Protein AF-A0AAE1F2C4-F1 (afdb_monomer_lite)

Sequence (88 aa):
MPACHETVTWVLLNKPIYITKQQLYGLRQLKQGGEAGEAGARLANNFRPLQKLHHRPVRTNIDFTNAGGNCPTMHREAYYKGVYLNIP

Structure (mmCIF, N/CA/C/O backbone):
data_AF-A0AAE1F2C4-F1
#
_entry.id   AF-A0AAE1F2C4-F1
#
loop_
_atom_site.group_PDB
_atom_site.id
_atom_site.type_symbol
_atom_site.label_atom_id
_atom_site.label_alt_id
_atom_site.label_comp_id
_atom_site.label_asym_id
_atom_site.label_entity_id
_atom_site.label_seq_id
_atom_site.pdbx_PDB_ins_code
_atom_site.Cartn_x
_atom_site.Cartn_y
_atom_site.Cartn_z
_atom_site.occupancy
_atom_site.B_iso_or_equiv
_atom_site.auth_seq_id
_atom_site.auth_comp_id
_atom_site.auth_asym_id
_atom_site.auth_atom_id
_atom_site.pdbx_PDB_model_num
ATOM 1 N N . MET A 1 1 ? 8.868 1.758 14.083 1.00 56.03 1 MET A N 1
ATOM 2 C CA . MET A 1 1 ? 9.075 1.254 12.708 1.00 56.03 1 MET A CA 1
ATOM 3 C C . MET A 1 1 ? 10.567 0.992 12.538 1.00 56.03 1 MET A C 1
ATOM 5 O O . MET A 1 1 ? 11.323 1.953 12.556 1.00 56.03 1 MET A O 1
ATOM 9 N N . PRO A 1 2 ? 11.004 -0.275 12.531 1.00 73.44 2 PRO A N 1
ATOM 10 C CA . PRO A 1 2 ? 12.420 -0.635 12.630 1.00 73.44 2 PRO A CA 1
ATOM 11 C C . PRO A 1 2 ? 13.170 -0.609 11.281 1.00 73.44 2 PRO A C 1
ATOM 13 O O . PRO A 1 2 ? 12.539 -0.589 10.227 1.00 73.44 2 PRO A O 1
ATOM 16 N N . ALA A 1 3 ? 14.510 -0.596 11.395 1.00 78.19 3 ALA A N 1
ATOM 17 C CA . ALA A 1 3 ? 15.676 -0.740 10.490 1.00 78.19 3 ALA A CA 1
ATOM 18 C C . ALA A 1 3 ? 15.617 -0.496 8.959 1.00 78.19 3 ALA A C 1
ATOM 20 O O . ALA A 1 3 ? 16.666 -0.276 8.364 1.00 78.19 3 ALA A O 1
ATOM 21 N N . CYS A 1 4 ? 14.457 -0.470 8.300 1.00 88.38 4 CYS A N 1
ATOM 22 C CA . CYS A 1 4 ? 14.314 -0.158 6.867 1.00 88.38 4 CYS A CA 1
ATOM 23 C C . CYS A 1 4 ? 15.114 -1.059 5.898 1.00 88.38 4 CYS A C 1
ATOM 25 O O . CYS A 1 4 ? 15.492 -0.598 4.825 1.00 88.38 4 CYS A O 1
ATOM 27 N N . HIS A 1 5 ? 15.341 -2.330 6.240 1.00 93.44 5 HIS A N 1
ATOM 28 C CA . HIS A 1 5 ? 16.064 -3.269 5.377 1.00 93.44 5 HIS A CA 1
ATOM 29 C C . HIS A 1 5 ? 15.394 -3.483 4.008 1.00 93.44 5 HIS A C 1
ATOM 31 O O . HIS A 1 5 ? 14.169 -3.568 3.893 1.00 93.44 5 HIS A O 1
ATOM 37 N N . GLU A 1 6 ? 16.220 -3.632 2.973 1.00 92.69 6 GLU A N 1
ATOM 38 C CA . GLU A 1 6 ? 15.804 -3.803 1.576 1.00 92.69 6 GLU A CA 1
ATOM 39 C C . GLU A 1 6 ? 15.568 -5.281 1.221 1.00 92.69 6 GLU A C 1
ATOM 41 O O . GLU A 1 6 ? 16.183 -5.833 0.316 1.00 92.69 6 GLU A O 1
ATOM 46 N N . THR A 1 7 ? 14.681 -5.949 1.960 1.00 94.69 7 THR A N 1
ATOM 47 C CA . THR A 1 7 ? 14.421 -7.398 1.813 1.00 94.69 7 THR A CA 1
ATOM 48 C C . THR A 1 7 ? 13.064 -7.727 1.186 1.00 94.69 7 THR A C 1
ATOM 50 O O . THR A 1 7 ? 12.733 -8.894 0.989 1.00 94.69 7 THR A O 1
ATOM 53 N N . VAL A 1 8 ? 12.255 -6.712 0.867 1.00 93.69 8 VAL A N 1
ATOM 54 C CA . VAL A 1 8 ? 10.872 -6.883 0.400 1.00 93.69 8 VAL A CA 1
ATOM 55 C C . VAL A 1 8 ? 10.783 -6.764 -1.120 1.00 93.69 8 VAL A C 1
ATOM 57 O O . VAL A 1 8 ? 11.157 -5.741 -1.692 1.00 93.69 8 VAL A O 1
ATOM 60 N N . THR A 1 9 ? 10.181 -7.767 -1.764 1.00 95.25 9 THR A N 1
ATOM 61 C CA . THR A 1 9 ? 9.678 -7.655 -3.142 1.00 95.25 9 THR A CA 1
ATOM 62 C C . THR A 1 9 ? 8.210 -7.235 -3.101 1.00 95.25 9 THR A C 1
ATOM 64 O O . THR A 1 9 ? 7.372 -7.957 -2.566 1.00 95.25 9 THR A O 1
ATOM 67 N N . TRP A 1 10 ? 7.891 -6.054 -3.632 1.00 94.81 10 TRP A N 1
ATOM 68 C CA . TRP A 1 10 ? 6.546 -5.477 -3.552 1.00 94.81 10 TRP A CA 1
ATOM 69 C C . TRP A 1 10 ? 5.661 -5.908 -4.724 1.00 94.81 10 TRP A C 1
ATOM 71 O O . TRP A 1 10 ? 6.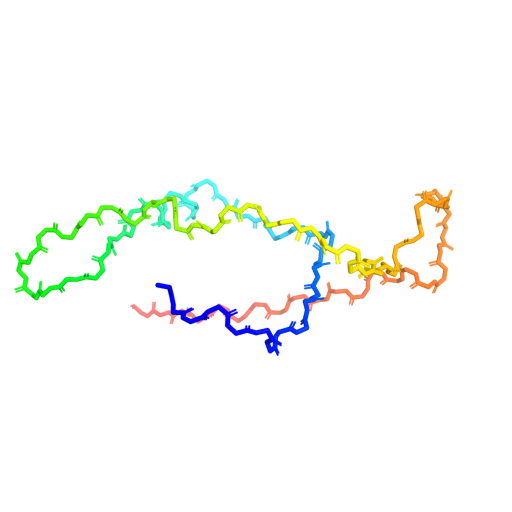057 -5.787 -5.881 1.00 94.81 10 TRP A O 1
ATOM 81 N N . VAL A 1 11 ? 4.428 -6.319 -4.420 1.00 94.12 11 VAL A N 1
ATOM 82 C CA . VAL A 1 11 ? 3.347 -6.516 -5.397 1.00 94.12 11 VAL A CA 1
ATOM 83 C C . VAL A 1 11 ? 2.166 -5.655 -4.963 1.00 94.12 11 VAL A C 1
ATOM 85 O O . VAL A 1 11 ? 1.629 -5.845 -3.873 1.00 94.12 11 VAL A O 1
ATOM 88 N N . LEU A 1 12 ? 1.771 -4.694 -5.799 1.00 91.69 12 LEU A N 1
ATOM 89 C CA . LEU A 1 12 ? 0.657 -3.790 -5.519 1.00 91.69 12 LEU A CA 1
ATOM 90 C C . LEU A 1 12 ? -0.528 -4.121 -6.427 1.00 91.69 12 LEU A C 1
ATOM 92 O O . LEU A 1 12 ? -0.416 -4.079 -7.650 1.00 91.69 12 LEU A O 1
ATOM 96 N N . LEU A 1 13 ? -1.670 -4.436 -5.822 1.00 90.25 13 LEU A N 1
ATOM 97 C CA . LEU A 1 13 ? -2.901 -4.725 -6.552 1.00 90.25 13 LEU A CA 1
ATOM 98 C C . LEU A 1 13 ? -3.577 -3.420 -6.986 1.00 90.25 13 LEU A C 1
ATOM 100 O O . LEU A 1 13 ? -3.776 -2.518 -6.177 1.00 90.25 13 LEU A O 1
ATOM 104 N N . ASN A 1 14 ? -3.987 -3.341 -8.253 1.00 86.44 14 ASN A N 1
ATOM 105 C CA . ASN A 1 14 ? -4.633 -2.146 -8.808 1.00 86.44 14 ASN A CA 1
ATOM 106 C C . ASN A 1 14 ? -6.106 -1.98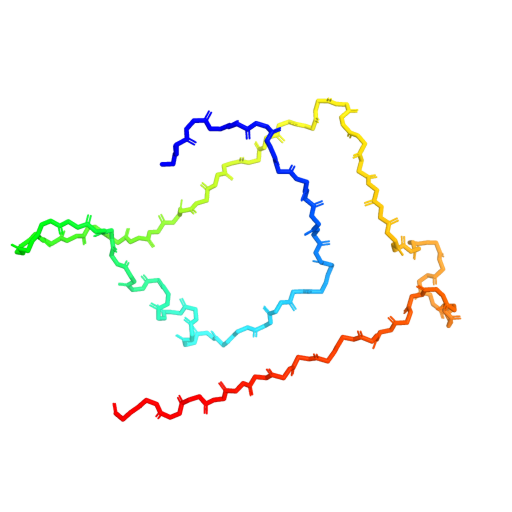6 -8.386 1.00 86.44 14 ASN A C 1
ATOM 108 O O . ASN A 1 14 ? -6.666 -0.898 -8.480 1.00 86.44 14 ASN A O 1
ATOM 112 N N . LYS A 1 15 ? -6.752 -3.062 -7.913 1.00 82.94 15 LYS A N 1
ATOM 113 C CA . LYS A 1 15 ? -8.121 -3.003 -7.388 1.00 82.94 15 LYS A CA 1
ATOM 114 C C . LYS A 1 15 ? -8.083 -2.938 -5.856 1.00 82.94 15 LYS A C 1
ATOM 116 O O . LYS A 1 15 ? -7.643 -3.910 -5.240 1.00 82.94 15 LYS A O 1
ATOM 121 N N . PRO A 1 16 ? -8.551 -1.845 -5.232 1.00 89.06 16 PRO A N 1
ATOM 122 C CA . PRO A 1 16 ? -8.599 -1.750 -3.781 1.00 89.06 16 PRO A CA 1
ATOM 123 C C . PRO A 1 16 ? -9.673 -2.675 -3.195 1.00 89.06 16 PRO A C 1
ATOM 125 O O . PRO A 1 16 ? -10.642 -3.047 -3.863 1.00 89.06 16 PRO A O 1
ATOM 128 N N . ILE A 1 17 ? -9.521 -2.993 -1.910 1.00 90.50 17 ILE A N 1
ATOM 129 C CA . ILE A 1 17 ? -10.581 -3.598 -1.103 1.00 90.50 17 ILE A CA 1
ATOM 130 C C . ILE A 1 17 ? -11.430 -2.463 -0.531 1.00 90.50 17 ILE A C 1
ATOM 132 O O . ILE A 1 17 ? -10.908 -1.527 0.074 1.00 90.50 17 ILE A O 1
ATOM 136 N N . TYR A 1 18 ? -12.743 -2.546 -0.728 1.00 92.12 18 TYR A N 1
ATOM 137 C CA . TYR A 1 18 ? -13.685 -1.556 -0.222 1.00 92.12 18 TYR A CA 1
ATOM 138 C C . TYR A 1 18 ? -14.141 -1.927 1.190 1.00 92.12 18 TYR A C 1
ATOM 140 O O . TYR A 1 18 ? -14.483 -3.077 1.454 1.00 92.12 18 TYR A O 1
ATOM 148 N N . ILE A 1 19 ? -14.173 -0.934 2.080 1.00 93.81 19 ILE A N 1
ATOM 149 C CA . ILE A 1 19 ? -14.685 -1.047 3.451 1.00 93.81 19 ILE A CA 1
ATOM 150 C C . ILE A 1 19 ? -15.738 0.033 3.703 1.00 93.81 19 ILE A C 1
ATOM 152 O O . ILE A 1 19 ? -15.730 1.090 3.066 1.00 93.81 19 ILE A O 1
ATOM 156 N N . THR A 1 20 ? -16.648 -0.212 4.642 1.00 97.12 20 THR A N 1
ATOM 157 C CA . THR A 1 20 ? -17.671 0.767 5.021 1.00 97.12 20 THR A CA 1
ATOM 158 C C . THR A 1 20 ? -17.077 1.899 5.862 1.00 97.12 20 THR A C 1
ATOM 160 O O . THR A 1 20 ? -16.025 1.769 6.495 1.00 97.12 20 THR A O 1
ATOM 163 N N . LYS A 1 21 ? -17.790 3.031 5.934 1.00 96.81 21 LYS A N 1
ATOM 164 C CA . LYS A 1 21 ? -17.401 4.161 6.798 1.00 96.81 21 LYS A CA 1
ATOM 165 C C . LYS A 1 21 ? -17.306 3.756 8.273 1.00 96.81 21 LYS A C 1
ATOM 167 O O . LYS A 1 21 ? -16.415 4.229 8.971 1.00 96.81 21 LYS A O 1
ATOM 172 N N . GLN A 1 22 ? -18.196 2.875 8.732 1.00 96.94 22 GLN A N 1
ATOM 173 C CA . GLN A 1 22 ? -18.215 2.373 10.109 1.00 96.94 22 GLN A CA 1
ATOM 174 C C . GLN A 1 22 ? -16.971 1.530 10.414 1.00 96.94 22 GLN A C 1
ATOM 176 O O . GLN A 1 22 ? -16.332 1.740 11.442 1.00 96.94 22 GLN A O 1
ATOM 181 N N . GLN A 1 23 ? -16.571 0.652 9.489 1.00 95.56 23 GLN A N 1
ATOM 182 C CA . GLN A 1 23 ? -15.339 -0.134 9.615 1.00 95.56 23 GLN A CA 1
ATOM 183 C C . GLN A 1 23 ? -14.102 0.771 9.674 1.00 95.56 23 GLN A C 1
ATOM 185 O O . GLN A 1 23 ? -13.259 0.619 10.558 1.00 95.56 23 GLN A O 1
ATOM 190 N N . LEU A 1 24 ? -14.022 1.772 8.789 1.00 95.50 24 LEU A N 1
ATOM 191 C CA . LEU A 1 24 ? -12.928 2.747 8.812 1.00 95.50 24 LEU A CA 1
ATOM 192 C C . LEU A 1 24 ? -12.901 3.560 10.118 1.00 95.50 24 LEU A C 1
ATOM 194 O O . LEU A 1 24 ? -11.826 3.845 10.645 1.00 95.50 24 LEU A O 1
ATOM 198 N N . TYR A 1 25 ? -14.067 3.940 10.646 1.00 95.00 25 TYR A N 1
ATOM 199 C CA . TYR A 1 25 ? -14.164 4.641 11.925 1.00 95.00 25 TYR A CA 1
ATOM 200 C C . TYR A 1 25 ? -13.671 3.770 13.085 1.00 95.00 25 TYR A C 1
ATOM 202 O O . TYR A 1 25 ? -12.915 4.270 13.915 1.00 95.00 25 TYR A O 1
ATOM 210 N N . GLY A 1 26 ? -14.011 2.477 13.098 1.00 93.94 26 GLY A N 1
ATOM 211 C CA . GLY A 1 26 ? -13.493 1.514 14.074 1.00 93.94 26 GLY A CA 1
ATOM 212 C C . GLY A 1 26 ? -11.962 1.460 14.089 1.00 93.94 26 GLY A C 1
ATOM 213 O O . GLY A 1 26 ? -11.352 1.594 15.147 1.00 93.94 26 GLY A O 1
ATOM 214 N N . LEU A 1 27 ? -11.320 1.397 12.915 1.00 93.56 27 LEU A N 1
ATOM 215 C CA . LEU A 1 27 ? -9.851 1.435 12.812 1.00 93.56 27 LEU A CA 1
ATOM 216 C C . LEU A 1 27 ? -9.244 2.731 13.383 1.00 93.56 27 LEU A C 1
ATOM 218 O O . LEU A 1 27 ? -8.184 2.701 14.001 1.00 93.56 27 LEU A O 1
ATOM 222 N N . ARG A 1 28 ? -9.918 3.876 13.222 1.00 93.69 28 ARG A N 1
ATOM 223 C CA . ARG A 1 28 ? -9.456 5.194 13.714 1.00 93.69 28 ARG A CA 1
ATOM 224 C C . ARG A 1 28 ? -9.689 5.432 15.212 1.00 93.69 28 ARG A C 1
ATOM 226 O O . ARG A 1 28 ? -9.331 6.503 15.723 1.00 93.69 28 ARG A O 1
ATOM 233 N N . GLN A 1 29 ? -10.328 4.490 15.899 1.00 91.75 29 GLN A N 1
ATOM 234 C CA . GLN A 1 29 ? -10.465 4.495 17.357 1.00 91.75 29 GLN A CA 1
ATOM 235 C C . GLN A 1 29 ? -9.335 3.734 18.059 1.00 91.75 29 GLN A C 1
ATOM 237 O O . GLN A 1 29 ? -9.206 3.848 19.278 1.00 91.75 29 GLN A O 1
ATOM 242 N N . LEU A 1 30 ? -8.504 2.997 17.312 1.00 91.44 30 LEU A N 1
ATOM 243 C CA . LEU A 1 30 ? -7.356 2.295 17.875 1.00 91.44 30 LEU A CA 1
ATOM 244 C C . LEU A 1 30 ? -6.387 3.282 18.543 1.00 91.44 30 LEU A C 1
ATOM 246 O O . LEU A 1 30 ? -6.211 4.423 18.100 1.00 91.44 30 LEU A O 1
ATOM 250 N N . LYS A 1 31 ? -5.754 2.826 19.622 1.00 89.94 31 LYS A N 1
ATOM 251 C CA . LYS A 1 31 ? -4.756 3.575 20.388 1.00 89.94 31 LYS A CA 1
ATOM 252 C C . LYS A 1 31 ? -3.383 2.938 20.213 1.00 89.94 31 LYS A C 1
ATOM 254 O O . LYS A 1 31 ? -3.275 1.746 19.934 1.00 89.94 31 LYS A O 1
ATOM 259 N N . GLN A 1 32 ? -2.342 3.751 20.336 1.00 86.50 32 GLN A N 1
ATOM 260 C CA . GLN A 1 32 ? -0.973 3.267 20.447 1.00 86.50 32 GLN A CA 1
ATOM 261 C C . GLN A 1 32 ? -0.868 2.395 21.704 1.00 86.50 32 GLN A C 1
ATOM 263 O O . GLN A 1 32 ? -1.486 2.708 22.722 1.00 86.50 32 GLN A O 1
ATOM 268 N N . GLY A 1 33 ? -0.137 1.284 21.607 1.00 79.12 33 GLY A N 1
ATOM 269 C CA . GLY A 1 33 ? 0.130 0.433 22.764 1.00 79.12 33 GLY A CA 1
ATOM 270 C C . GLY A 1 33 ? 0.908 1.208 23.830 1.00 79.12 33 GLY A C 1
ATOM 271 O O . GLY A 1 33 ? 1.775 2.010 23.487 1.00 79.12 33 GLY A O 1
ATOM 272 N N . GLY A 1 34 ? 0.578 0.965 25.093 1.00 71.50 34 GLY A N 1
ATOM 273 C CA . GLY A 1 34 ? 1.210 1.543 26.279 1.00 71.50 34 GLY A CA 1
ATOM 274 C C . GLY A 1 34 ? 1.015 0.603 27.468 1.00 71.50 34 GLY A C 1
ATOM 275 O O . GLY A 1 34 ? 0.341 -0.426 27.332 1.00 71.50 34 GLY A O 1
ATOM 276 N N . GLU A 1 35 ? 1.617 0.921 28.609 1.00 74.44 35 GLU A N 1
ATOM 277 C CA . GLU A 1 35 ? 1.483 0.090 29.808 1.00 74.44 35 GLU A CA 1
ATOM 278 C C . GLU A 1 35 ? 0.040 0.099 30.344 1.00 74.44 35 GLU A C 1
ATOM 280 O O . GLU A 1 35 ? -0.760 1.000 30.067 1.00 74.44 35 GLU A O 1
ATOM 285 N N . ALA A 1 36 ? -0.324 -0.943 31.097 1.00 63.62 36 ALA A N 1
ATOM 286 C CA . ALA A 1 36 ? -1.659 -1.061 31.670 1.00 63.62 36 ALA A CA 1
ATOM 287 C C . ALA A 1 36 ? -1.937 0.126 32.610 1.00 63.62 36 ALA A C 1
ATOM 289 O O . ALA A 1 36 ? -1.319 0.250 33.661 1.00 63.62 36 ALA A O 1
ATOM 290 N N . GLY A 1 37 ? -2.883 0.988 32.227 1.00 66.69 37 GLY A N 1
ATOM 291 C CA . GLY A 1 37 ? -3.251 2.191 32.983 1.00 66.69 37 GLY A CA 1
ATOM 292 C C . GLY A 1 37 ? -2.911 3.508 32.283 1.00 66.69 37 GLY A C 1
ATOM 293 O O . GLY A 1 37 ? -3.441 4.546 32.676 1.00 66.69 37 GLY A O 1
ATOM 294 N N . GLU A 1 38 ? -2.117 3.488 31.210 1.00 72.44 38 GLU A N 1
ATOM 295 C CA . GLU A 1 38 ? -1.828 4.694 30.434 1.00 72.44 38 GLU A CA 1
ATOM 296 C C . GLU A 1 38 ? -2.915 4.981 29.389 1.00 72.44 38 GLU A C 1
ATOM 298 O O . GLU A 1 38 ? -3.372 4.111 28.639 1.00 72.44 38 GLU A O 1
ATOM 303 N N . ALA A 1 39 ? -3.321 6.248 29.294 1.00 67.69 39 ALA A N 1
ATOM 304 C CA . ALA A 1 39 ? -4.202 6.704 28.229 1.00 67.69 39 ALA A CA 1
ATOM 305 C C . ALA A 1 39 ? -3.418 6.780 26.907 1.00 67.69 39 ALA A C 1
ATOM 307 O O . ALA A 1 39 ? -2.904 7.832 26.536 1.00 67.69 39 ALA A O 1
ATOM 308 N N . GLY A 1 40 ? -3.341 5.657 26.186 1.00 73.69 40 GLY A N 1
ATOM 309 C CA . GLY A 1 40 ? -2.653 5.585 24.895 1.00 73.69 40 GLY A CA 1
ATOM 310 C C . GLY A 1 40 ? -3.160 6.635 23.896 1.00 73.69 40 GLY A C 1
ATOM 311 O O . GLY A 1 40 ? -4.371 6.830 23.726 1.00 73.69 40 GLY A O 1
ATOM 312 N N . ALA A 1 41 ? -2.230 7.313 23.218 1.00 84.31 41 ALA A N 1
ATOM 313 C CA . ALA A 1 41 ? -2.551 8.278 22.172 1.00 84.31 41 ALA A CA 1
ATOM 314 C C . ALA A 1 41 ? -3.285 7.599 21.004 1.00 84.31 41 ALA A C 1
ATOM 316 O O . ALA A 1 41 ? -3.113 6.407 20.745 1.00 84.31 41 ALA A O 1
ATOM 317 N 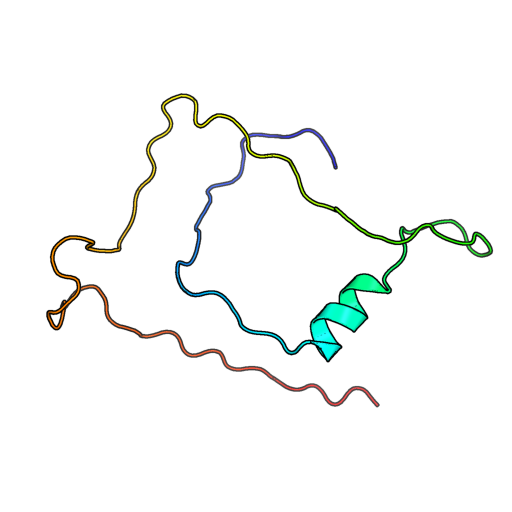N . ARG A 1 42 ? -4.107 8.351 20.263 1.00 86.81 42 ARG A N 1
ATOM 318 C CA . ARG A 1 42 ? -4.806 7.810 19.086 1.00 86.81 42 ARG A CA 1
ATOM 319 C C . ARG A 1 42 ? -3.789 7.321 18.056 1.00 86.81 42 ARG A C 1
ATOM 321 O O . ARG A 1 42 ? -2.881 8.059 17.677 1.00 86.81 42 ARG A O 1
ATOM 328 N N . LEU A 1 43 ? -3.977 6.100 17.562 1.00 90.25 43 LEU A N 1
ATOM 329 C CA . LEU A 1 43 ? -3.176 5.543 16.481 1.00 90.25 43 LEU A CA 1
ATOM 330 C C . LEU A 1 43 ? -3.668 6.131 15.153 1.00 90.25 43 LEU A C 1
ATOM 332 O O . LEU A 1 43 ? -4.536 5.579 14.481 1.00 90.25 43 LEU A O 1
ATOM 336 N N . ALA A 1 44 ? -3.138 7.300 14.807 1.00 89.62 44 A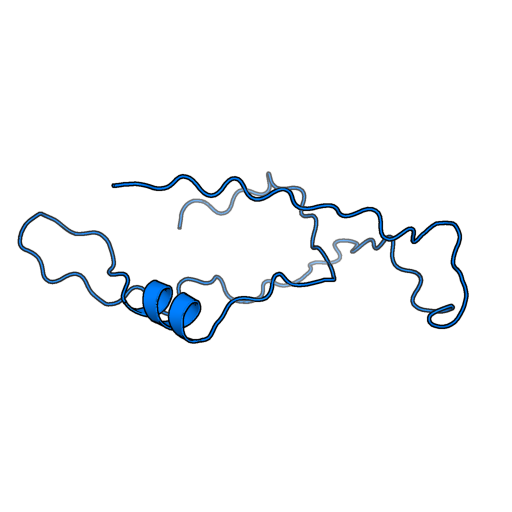LA A N 1
ATOM 337 C CA . ALA A 1 44 ? -3.426 8.001 13.561 1.00 89.62 44 ALA A CA 1
ATOM 338 C C . ALA A 1 44 ? -2.142 8.209 12.747 1.00 89.62 44 ALA A C 1
ATOM 340 O O . ALA A 1 44 ? -1.042 8.184 13.294 1.00 89.62 44 ALA A O 1
ATOM 341 N N . ASN A 1 45 ? -2.293 8.435 11.437 1.00 90.75 45 ASN A N 1
ATOM 342 C CA . ASN A 1 45 ? -1.197 8.752 10.509 1.00 90.75 45 ASN A CA 1
ATOM 343 C C . ASN A 1 45 ? -0.014 7.765 10.569 1.00 90.75 45 ASN A C 1
ATOM 345 O O . ASN A 1 45 ? 1.138 8.136 10.366 1.00 90.75 45 ASN A O 1
ATOM 349 N N . ASN A 1 46 ? -0.303 6.489 10.823 1.00 91.50 46 ASN A N 1
ATOM 350 C CA . ASN A 1 46 ? 0.659 5.395 10.926 1.00 91.50 46 ASN A CA 1
ATOM 351 C C . ASN A 1 46 ? 1.123 4.901 9.542 1.00 91.50 46 ASN A C 1
ATOM 353 O O . ASN A 1 46 ? 1.059 3.710 9.241 1.00 91.50 46 ASN A O 1
ATOM 357 N N . PHE A 1 47 ? 1.579 5.818 8.689 1.00 93.31 47 PHE A N 1
ATOM 358 C CA . PHE A 1 47 ? 2.106 5.524 7.358 1.00 93.31 47 PHE A CA 1
ATOM 359 C C . PHE A 1 47 ? 3.513 6.102 7.191 1.00 93.31 47 PHE A C 1
ATOM 361 O O . PHE A 1 47 ? 3.896 7.074 7.839 1.00 93.31 47 PHE A O 1
ATOM 368 N N . ARG A 1 48 ? 4.293 5.507 6.286 1.00 93.44 48 ARG A N 1
ATOM 369 C CA . ARG A 1 48 ? 5.594 6.045 5.885 1.00 93.44 48 ARG A CA 1
ATOM 370 C C . ARG A 1 48 ? 5.408 7.010 4.708 1.00 93.44 48 ARG A C 1
ATOM 372 O O . ARG A 1 48 ? 4.706 6.644 3.765 1.00 93.44 48 ARG A O 1
ATOM 379 N N . PRO A 1 49 ? 6.046 8.194 4.710 1.00 95.25 49 PRO A N 1
ATOM 380 C CA . PRO A 1 49 ? 6.030 9.093 3.560 1.00 95.25 49 PRO A CA 1
ATOM 381 C C . PRO A 1 49 ? 6.582 8.434 2.293 1.00 95.25 49 PRO A C 1
ATOM 383 O O . PRO A 1 49 ? 7.421 7.528 2.366 1.00 95.25 49 PRO A O 1
ATOM 386 N N . LEU A 1 50 ? 6.159 8.937 1.130 1.00 95.25 50 LEU A N 1
ATOM 387 C CA . LEU A 1 50 ? 6.673 8.490 -0.164 1.00 95.25 50 LEU A CA 1
ATOM 388 C C . LEU A 1 50 ? 8.203 8.583 -0.197 1.00 95.25 50 LEU A C 1
ATOM 390 O O . LEU A 1 50 ? 8.792 9.589 0.192 1.00 95.25 50 LEU A O 1
ATOM 394 N N . GLN A 1 51 ? 8.840 7.507 -0.650 1.00 94.69 51 GLN A N 1
ATOM 395 C CA . GLN A 1 51 ? 10.286 7.439 -0.840 1.00 94.69 51 GLN A CA 1
ATOM 396 C C . GLN A 1 51 ? 10.606 7.602 -2.327 1.00 94.69 51 GLN A C 1
ATOM 398 O O . GLN A 1 51 ? 9.804 7.232 -3.186 1.00 94.69 51 GLN A O 1
ATOM 403 N N . LYS A 1 52 ? 11.788 8.139 -2.643 1.00 96.19 52 LYS A N 1
ATOM 404 C CA . LYS A 1 52 ? 12.232 8.285 -4.034 1.00 96.19 52 LYS A CA 1
ATOM 405 C C . LYS A 1 52 ? 12.365 6.906 -4.697 1.00 96.19 52 LYS A C 1
ATOM 407 O O . LYS A 1 52 ? 12.721 5.913 -4.060 1.00 96.19 52 LYS A O 1
ATOM 412 N N . LEU A 1 53 ? 12.096 6.844 -6.002 1.00 95.62 53 LEU A N 1
ATOM 413 C CA . LEU A 1 53 ? 12.160 5.587 -6.753 1.00 95.62 53 LEU A CA 1
ATOM 414 C C . LEU A 1 53 ? 13.603 5.108 -6.977 1.00 95.62 53 LEU A C 1
ATOM 416 O O . LEU A 1 53 ? 13.827 3.902 -7.014 1.00 95.62 53 LEU A O 1
ATOM 420 N N . HIS A 1 54 ? 14.565 6.036 -7.073 1.00 94.94 54 HIS A N 1
ATOM 421 C CA . HIS A 1 54 ? 15.995 5.756 -7.277 1.00 94.94 54 HIS A CA 1
ATOM 422 C C . HIS A 1 54 ? 16.273 4.827 -8.469 1.00 94.94 54 HIS A C 1
ATOM 424 O O . HIS A 1 54 ? 16.940 3.811 -8.326 1.00 94.94 54 HIS A O 1
ATOM 430 N N . HIS A 1 55 ? 15.726 5.155 -9.644 1.00 95.19 55 HIS A N 1
ATOM 431 C CA . HIS A 1 55 ? 15.906 4.385 -10.887 1.00 95.19 55 HIS A CA 1
ATOM 432 C C . HIS A 1 55 ? 15.481 2.906 -10.818 1.00 95.19 55 HIS A C 1
ATOM 434 O O . HIS A 1 55 ? 15.759 2.144 -11.741 1.00 95.19 55 HIS A O 1
ATOM 440 N N . ARG A 1 56 ? 14.774 2.483 -9.762 1.00 95.75 56 ARG A N 1
ATOM 441 C CA . ARG A 1 56 ? 14.225 1.130 -9.685 1.00 95.75 56 ARG A CA 1
ATOM 442 C C . ARG A 1 56 ? 13.123 0.958 -10.734 1.00 95.75 56 ARG A C 1
ATOM 444 O O . ARG A 1 56 ? 12.260 1.832 -10.847 1.00 95.75 56 ARG A O 1
ATOM 451 N N . PRO A 1 57 ? 13.110 -0.157 -11.479 1.00 94.81 57 PRO A N 1
ATOM 452 C CA . PRO A 1 57 ? 12.056 -0.421 -12.444 1.00 94.81 57 PRO A CA 1
ATOM 453 C C . PRO A 1 57 ? 10.740 -0.747 -11.730 1.00 94.81 57 PRO A C 1
ATOM 455 O O . PRO A 1 57 ? 10.714 -1.514 -10.768 1.00 94.81 57 PRO A O 1
ATOM 458 N N . VAL A 1 58 ? 9.635 -0.213 -12.249 1.00 93.31 58 VAL A N 1
ATOM 459 C CA . VAL A 1 58 ? 8.276 -0.618 -11.873 1.00 93.31 58 VAL A CA 1
ATOM 460 C C . VAL A 1 58 ? 7.717 -1.446 -13.020 1.00 93.31 58 VAL A C 1
ATOM 462 O O . VAL A 1 58 ? 7.674 -0.984 -14.158 1.00 93.31 58 VAL A O 1
ATOM 465 N N . ARG A 1 59 ? 7.321 -2.686 -12.729 1.00 92.75 59 ARG A N 1
ATOM 466 C CA . ARG A 1 59 ? 6.707 -3.594 -13.703 1.00 92.75 59 ARG A CA 1
ATOM 467 C C . ARG A 1 59 ? 5.220 -3.703 -13.408 1.00 92.75 59 ARG A C 1
ATOM 469 O O . ARG A 1 59 ? 4.819 -3.705 -12.248 1.00 92.75 59 ARG A O 1
ATOM 476 N N . THR A 1 60 ? 4.422 -3.813 -14.459 1.00 88.25 60 THR A N 1
ATOM 477 C CA . THR A 1 60 ? 2.984 -4.043 -14.361 1.00 88.25 60 THR A CA 1
ATOM 478 C C . THR A 1 60 ? 2.591 -5.177 -15.297 1.00 88.25 60 THR A C 1
ATOM 480 O O . THR A 1 60 ? 3.202 -5.357 -16.348 1.00 88.25 60 THR A O 1
ATOM 483 N N . ASN A 1 61 ? 1.580 -5.945 -14.909 1.00 83.06 61 ASN A N 1
ATOM 484 C CA . ASN A 1 61 ? 0.887 -6.890 -15.783 1.00 83.06 61 ASN A CA 1
ATOM 485 C C . ASN A 1 61 ? -0.384 -6.276 -16.401 1.00 83.06 61 ASN A C 1
ATOM 487 O O . ASN A 1 61 ? -1.184 -6.991 -16.996 1.00 83.06 61 ASN A O 1
ATOM 491 N N . ILE A 1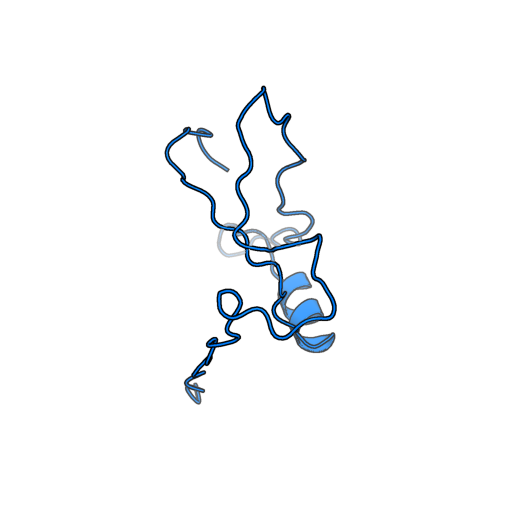 62 ? -0.591 -4.968 -16.222 1.00 81.88 62 ILE A N 1
ATOM 492 C CA . ILE A 1 62 ? -1.737 -4.223 -16.739 1.00 81.88 62 ILE A CA 1
ATOM 493 C C . ILE A 1 62 ? -1.354 -3.626 -18.085 1.00 81.88 62 ILE A C 1
ATOM 495 O O . ILE A 1 62 ? -0.418 -2.829 -18.169 1.00 81.88 62 ILE A O 1
ATOM 499 N N . ASP A 1 63 ? -2.114 -3.978 -19.116 1.00 78.69 63 ASP A N 1
ATOM 500 C CA . ASP A 1 63 ? -2.043 -3.310 -20.406 1.00 78.69 63 ASP A CA 1
ATOM 501 C C . ASP A 1 63 ? -2.858 -2.009 -20.352 1.00 78.69 63 ASP A C 1
ATOM 503 O O . ASP A 1 63 ? -4.089 -2.016 -20.342 1.00 78.69 63 ASP A O 1
ATOM 507 N N . PHE A 1 64 ? -2.161 -0.873 -20.291 1.00 74.88 64 PHE A N 1
ATOM 508 C CA . PHE A 1 64 ? -2.789 0.451 -20.298 1.00 74.88 64 PHE A CA 1
ATOM 509 C C . PHE A 1 64 ? -3.218 0.913 -21.698 1.00 74.88 64 PHE A C 1
ATOM 511 O O . PHE A 1 64 ? -3.947 1.896 -21.811 1.00 74.88 64 PHE A O 1
ATOM 518 N N . THR A 1 65 ? -2.766 0.237 -22.758 1.00 74.56 65 THR A N 1
ATOM 519 C CA . THR A 1 65 ? -3.008 0.641 -24.150 1.00 74.56 65 THR A CA 1
ATOM 520 C C . THR A 1 65 ? -4.320 0.079 -24.697 1.00 74.56 65 THR A C 1
ATOM 522 O O . THR A 1 65 ? -5.019 0.771 -25.432 1.00 74.56 65 THR A O 1
ATOM 525 N N . ASN A 1 66 ? -4.716 -1.122 -24.264 1.00 65.19 66 ASN A N 1
ATOM 526 C CA . ASN A 1 66 ? -5.933 -1.809 -24.714 1.00 65.19 66 ASN A CA 1
ATOM 527 C C . ASN A 1 66 ? -7.033 -1.847 -23.639 1.00 65.19 66 ASN A C 1
ATOM 529 O O . ASN A 1 66 ? -7.656 -2.880 -23.402 1.00 65.19 66 ASN A O 1
ATOM 533 N N . ALA A 1 67 ? -7.309 -0.711 -22.992 1.00 58.56 67 ALA A N 1
ATOM 534 C CA . ALA A 1 67 ? -8.256 -0.613 -21.873 1.00 58.56 67 ALA A CA 1
ATOM 535 C C . ALA A 1 67 ? -9.725 -0.991 -22.203 1.00 58.56 67 ALA A C 1
ATOM 537 O O . ALA A 1 67 ? -10.540 -1.106 -21.288 1.00 58.56 67 ALA A O 1
ATOM 538 N N . GLY A 1 68 ? -10.078 -1.173 -23.484 1.00 56.16 68 GLY A N 1
ATOM 539 C CA . GLY A 1 68 ? -11.441 -1.467 -23.952 1.00 56.16 68 GLY A CA 1
ATOM 540 C C . GLY A 1 68 ? -11.648 -2.837 -24.612 1.00 56.16 68 GLY A C 1
ATOM 541 O O . GLY A 1 68 ? -12.772 -3.139 -25.006 1.00 56.16 68 GLY A O 1
ATOM 542 N N . GLY A 1 69 ? -10.604 -3.659 -24.761 1.00 56.62 69 GLY A N 1
ATOM 543 C CA . GLY A 1 69 ? -10.692 -4.977 -25.403 1.00 56.62 69 GLY A CA 1
ATOM 544 C C . GLY A 1 69 ? -10.684 -6.121 -24.390 1.00 56.62 69 GLY A C 1
ATOM 545 O O . GLY A 1 69 ? -10.053 -6.014 -23.341 1.00 56.62 69 GLY A O 1
ATOM 546 N N . ASN A 1 70 ? -11.355 -7.234 -24.706 1.00 60.12 70 ASN A N 1
ATOM 547 C CA . ASN A 1 70 ? -11.241 -8.497 -23.966 1.00 60.12 70 ASN A CA 1
ATOM 548 C C . ASN A 1 70 ? -9.781 -8.989 -24.045 1.00 60.12 70 ASN A C 1
ATOM 550 O O . ASN A 1 70 ? -9.407 -9.714 -24.964 1.00 60.12 70 ASN A O 1
ATOM 554 N N . CYS A 1 71 ? -8.935 -8.525 -23.126 1.00 56.47 71 CYS A N 1
ATOM 555 C CA . CYS A 1 71 ? -7.519 -8.858 -23.081 1.00 56.47 71 CYS A CA 1
ATOM 556 C C . CYS A 1 71 ? -7.359 -10.294 -22.540 1.00 56.47 71 CYS A C 1
ATOM 558 O O . CYS A 1 71 ? -7.674 -10.521 -21.366 1.00 56.47 71 CYS A O 1
ATOM 560 N N . PRO A 1 72 ? -6.860 -11.262 -23.339 1.00 59.03 72 PRO A N 1
ATOM 561 C CA . PRO A 1 72 ? -6.761 -12.670 -22.933 1.00 59.03 72 PRO A CA 1
ATOM 562 C C . PRO A 1 72 ? -5.821 -12.907 -21.744 1.00 59.03 72 PRO A C 1
ATOM 564 O O . PRO A 1 72 ? -5.842 -13.968 -21.138 1.00 59.03 72 PRO A O 1
ATOM 567 N N . THR A 1 73 ? -4.959 -11.942 -21.416 1.00 56.47 73 THR A N 1
ATOM 568 C CA . THR A 1 73 ? -3.956 -12.052 -20.346 1.00 56.47 73 THR A CA 1
ATOM 569 C C . THR A 1 73 ? -4.344 -11.299 -19.071 1.00 56.47 73 THR A C 1
ATOM 571 O O . THR A 1 73 ? -3.698 -11.481 -18.041 1.00 56.47 73 THR A O 1
ATOM 574 N N . MET A 1 74 ? -5.420 -10.502 -19.093 1.00 59.97 74 MET A N 1
ATOM 575 C CA . MET A 1 74 ? -5.962 -9.797 -17.922 1.00 59.97 74 MET A CA 1
ATOM 576 C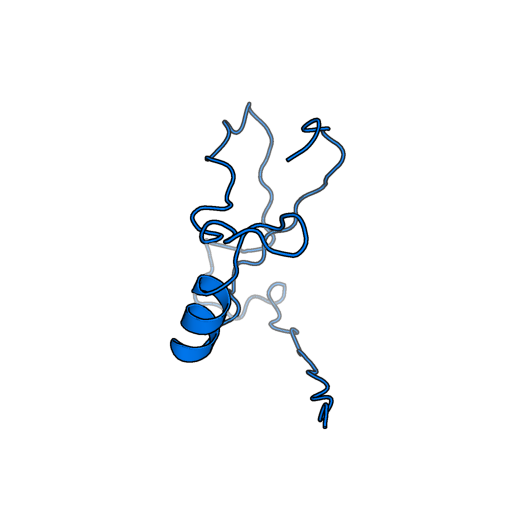 C . MET A 1 74 ? -7.261 -10.445 -17.413 1.00 59.97 74 MET A C 1
ATOM 578 O O . MET A 1 74 ? -8.247 -9.759 -17.121 1.00 59.97 74 MET A O 1
ATOM 582 N N . HIS A 1 75 ? -7.282 -11.774 -17.286 1.00 58.09 75 HIS A N 1
ATOM 583 C CA . HIS A 1 75 ? -8.424 -12.476 -16.698 1.00 58.09 75 HIS A CA 1
ATOM 584 C C . HIS A 1 75 ? -8.645 -12.055 -15.235 1.00 58.09 75 HIS A C 1
ATOM 586 O O . HIS A 1 75 ? -7.750 -12.115 -14.392 1.00 58.09 75 HIS A O 1
ATOM 592 N N . ARG A 1 76 ? -9.873 -11.625 -14.921 1.00 61.84 76 ARG A N 1
ATOM 593 C CA . ARG A 1 76 ? -10.321 -11.290 -13.559 1.00 61.84 76 ARG A CA 1
ATOM 594 C C . ARG A 1 76 ? -10.670 -12.557 -12.772 1.00 61.84 76 ARG A C 1
ATOM 596 O O . ARG A 1 76 ? -11.821 -12.753 -12.399 1.00 61.84 76 ARG A O 1
ATOM 603 N N . GLU A 1 77 ? -9.689 -13.397 -12.476 1.00 59.53 77 GLU A N 1
ATOM 604 C CA . GLU A 1 77 ? -9.884 -14.527 -11.558 1.00 59.53 77 GLU A CA 1
ATOM 605 C C . GLU A 1 77 ? -9.380 -14.167 -10.158 1.00 59.53 77 GLU A C 1
ATOM 607 O O . GLU A 1 77 ? -8.329 -14.607 -9.707 1.00 59.53 77 GLU A O 1
ATOM 612 N N . ALA A 1 78 ? -10.127 -13.312 -9.456 1.00 61.78 78 ALA A N 1
ATOM 613 C CA . ALA A 1 78 ? -9.890 -13.035 -8.042 1.00 61.78 78 ALA A CA 1
ATOM 614 C C . ALA A 1 78 ? -11.158 -13.364 -7.248 1.00 61.78 78 ALA A C 1
ATOM 616 O O . ALA A 1 78 ? -12.095 -12.565 -7.198 1.00 61.78 78 ALA A O 1
ATOM 617 N N . TYR A 1 79 ? -11.184 -14.548 -6.632 1.00 58.75 79 TYR A N 1
ATOM 618 C CA . TYR A 1 79 ? -12.251 -14.987 -5.734 1.00 58.75 79 TYR A CA 1
ATOM 619 C C . TYR A 1 79 ? -11.767 -14.870 -4.287 1.00 58.75 79 TYR A C 1
ATOM 621 O O . TYR A 1 79 ? -10.861 -15.585 -3.865 1.00 58.75 79 TYR A O 1
ATOM 629 N N . TYR A 1 80 ? -12.367 -13.965 -3.514 1.00 57.19 80 TYR A N 1
ATOM 630 C CA . TYR A 1 80 ? -12.097 -13.844 -2.082 1.00 57.19 80 TYR A CA 1
ATOM 631 C C . TYR A 1 80 ? -13.142 -14.653 -1.311 1.00 57.19 80 TYR A C 1
ATOM 633 O O . TYR A 1 80 ? -14.326 -14.320 -1.336 1.00 57.19 80 TYR A O 1
ATOM 641 N N . LYS A 1 81 ? -12.715 -15.712 -0.616 1.00 61.06 81 LYS A N 1
ATOM 642 C CA . LYS A 1 81 ? -13.566 -16.467 0.313 1.00 61.06 81 LYS A CA 1
ATOM 643 C C . LYS A 1 81 ? -13.319 -15.956 1.731 1.00 61.06 81 LYS A C 1
ATOM 645 O O . LYS A 1 81 ? -12.322 -16.306 2.353 1.00 61.06 81 LYS A O 1
ATOM 650 N N . GLY A 1 82 ? -14.212 -15.102 2.227 1.00 58.47 82 GLY A N 1
ATOM 651 C CA . GLY A 1 82 ? -14.211 -14.683 3.628 1.00 58.47 82 GLY A CA 1
ATOM 652 C C . GLY A 1 82 ? -14.891 -15.741 4.494 1.00 58.47 82 GLY A C 1
ATOM 653 O O . GLY A 1 82 ? -16.056 -16.056 4.267 1.00 58.47 82 GLY A O 1
ATOM 654 N N . VAL A 1 83 ? -14.179 -16.299 5.475 1.00 67.56 83 VAL A N 1
ATOM 655 C CA . VAL A 1 83 ? -14.800 -17.094 6.542 1.00 67.56 83 VAL A CA 1
ATOM 656 C C . VAL A 1 83 ? -15.210 -16.119 7.639 1.00 67.56 83 VAL A C 1
ATOM 658 O O . VAL A 1 83 ? -14.356 -15.553 8.317 1.00 67.56 83 VAL A O 1
ATOM 661 N N . TYR A 1 84 ? -16.513 -15.894 7.797 1.00 60.56 84 TYR A N 1
ATOM 662 C CA . TYR A 1 84 ? -17.034 -15.184 8.960 1.00 60.56 84 TYR A CA 1
ATOM 663 C C . TYR A 1 84 ? -16.988 -16.140 10.150 1.00 60.56 84 TYR A C 1
ATOM 665 O O . TYR A 1 84 ? -17.834 -17.022 10.284 1.00 60.56 84 TYR A O 1
ATOM 673 N N . LEU A 1 85 ? -15.972 -15.990 10.997 1.00 57.97 85 LEU A N 1
ATOM 674 C CA . LEU A 1 85 ? -16.013 -16.562 12.335 1.00 57.97 85 LEU A CA 1
ATOM 675 C C . LEU A 1 85 ? -16.979 -15.703 13.155 1.00 57.97 85 LEU A C 1
ATOM 677 O O . LEU A 1 85 ? -16.691 -14.539 13.426 1.00 57.97 85 LEU A O 1
ATOM 681 N N . ASN A 1 86 ? -18.132 -16.271 13.519 1.00 45.59 86 ASN A N 1
ATOM 682 C CA . ASN A 1 86 ? -18.940 -15.744 14.616 1.00 45.59 86 ASN A CA 1
ATOM 683 C C . ASN A 1 86 ? -18.120 -15.931 15.893 1.00 45.59 86 ASN A C 1
ATOM 685 O O . ASN A 1 86 ? -18.071 -17.024 16.454 1.00 45.59 86 ASN A O 1
ATOM 689 N N . ILE A 1 87 ? -17.411 -14.878 16.287 1.00 51.97 87 ILE A N 1
ATOM 690 C CA . ILE A 1 87 ? -16.808 -14.787 17.611 1.00 51.97 87 ILE A CA 1
ATOM 691 C C . ILE A 1 87 ? -17.964 -14.429 18.565 1.00 51.97 87 ILE A C 1
ATOM 693 O O . ILE A 1 87 ? -18.671 -13.466 18.256 1.00 51.97 87 ILE A O 1
ATOM 697 N N . PRO A 1 88 ? -18.218 -15.227 19.622 1.00 51.34 88 PRO A N 1
ATOM 698 C CA . PRO A 1 88 ? -19.308 -14.994 20.572 1.00 51.34 88 PRO A CA 1
ATOM 699 C C . PRO A 1 88 ? -19.168 -13.675 21.337 1.00 51.34 88 PRO A C 1
ATOM 701 O O . PRO A 1 88 ? -18.019 -13.204 21.514 1.00 51.34 88 PRO A O 1
#

Foldseek 3Di:
DDDPDPPDDDDDDPDDDDDDPVVVVVLQQDFDDDDPPDPGHGPPPPDDDDDDCVPPDDDDQDDPPPPPDPDVSPDPPDDDDDDDDPDD

Radius of gyration: 19.73 Å; chains: 1; bounding box: 35×26×58 Å

Secondary structure (DSSP, 8-state):
-----S-PPP---SSPPP--HHHHHHHTT-B----TT--PPB-----PPPPP-TT-----S--SS-TTS--TT---------------

Organism: Petrolisthes cinctipes (NCBI:txid88211)

InterPro domains:
  IPR001148 Alpha carbonic anhydrase domain [PF00194] (2-61)
  IPR001148 Alpha carbonic anhydrase domain [PS51144] (1-62)
  IPR036398 Alpha carbonic anhydrase domain superfamily [G3DSA:3.10.200.10] (1-70)
  IPR036398 Alpha carbonic anhydrase domain superfamily [SSF51069] (2-61)

pLDDT: mean 80.04, std 15.45, range [45.59, 97.12]